Protein AF-A0A3P6CQ50-F1 (afdb_monomer_lite)

Foldseek 3Di:
DKAWAFEFQPPPPPVVVDLFDDTDGDPPIPTDIDDADLQHWPVVVVVRVCVVVVHDPPKDKWKWWDDQQVVVPPCRRNDQTQTDPTRVSVNVVSVVCVVPVHTHIYMQIGQLRVQVNCLSVQHWHDDDPDIDHNDPPDDVVVSVVVVCVRRPD

Organism: Brassica campestris (NCBI:txid3711)

Sequence (153 aa):
MTICVKFWRVSGKKKYEEEEWHFHPDENDVGKRVLIKADETYATLEAMVRREFSLRPSTPLVLTFRLPSWMLSPLGYKTPPTTITRTEDLCVLLNVQTSLSDLALIAIVGPRRVAEYEFLCRTRFSIGSTTYIVDGTQTEENRATSCKACFWG

Radius of gyration: 15.97 Å; chains: 1; bounding box: 40×37×37 Å

Structure (mmCIF, N/CA/C/O backbone):
data_AF-A0A3P6CQ50-F1
#
_entry.id   AF-A0A3P6CQ50-F1
#
loop_
_atom_site.group_PDB
_atom_site.id
_atom_site.type_symbol
_atom_site.label_atom_id
_atom_site.label_alt_id
_atom_site.label_comp_id
_atom_site.label_asym_id
_atom_site.label_entity_id
_atom_site.label_seq_id
_atom_site.pdbx_PDB_ins_code
_atom_site.Cartn_x
_atom_site.Cartn_y
_atom_site.Cartn_z
_atom_site.occupancy
_atom_site.B_iso_or_equiv
_atom_site.auth_seq_id
_atom_site.auth_comp_id
_atom_site.auth_asym_id
_atom_site.auth_atom_id
_atom_site.pdbx_PDB_model_num
ATOM 1 N N . MET A 1 1 ? -11.371 -15.323 -2.054 1.00 72.44 1 MET A N 1
ATOM 2 C CA . MET A 1 1 ? -9.968 -15.492 -2.496 1.00 72.44 1 MET A CA 1
ATOM 3 C C . MET A 1 1 ? -9.055 -15.295 -1.294 1.00 72.44 1 MET A C 1
ATOM 5 O O . MET A 1 1 ? -9.536 -14.835 -0.264 1.00 72.44 1 MET A O 1
ATOM 9 N N . THR A 1 2 ? -7.773 -15.641 -1.379 1.00 68.25 2 THR A N 1
ATOM 10 C CA . THR A 1 2 ? -6.840 -15.462 -0.253 1.00 68.25 2 THR A CA 1
ATOM 11 C C . THR A 1 2 ? -5.674 -14.608 -0.709 1.00 68.25 2 THR A C 1
ATOM 13 O O . THR A 1 2 ? -4.981 -15.018 -1.633 1.00 68.25 2 THR A O 1
ATOM 16 N N . ILE A 1 3 ? -5.430 -13.463 -0.067 1.00 72.06 3 ILE A N 1
ATOM 17 C CA . ILE A 1 3 ? -4.265 -12.608 -0.342 1.00 72.06 3 ILE A CA 1
ATOM 18 C C . ILE A 1 3 ? -3.204 -12.836 0.722 1.00 72.06 3 ILE A C 1
ATOM 20 O O . ILE A 1 3 ? -3.494 -12.901 1.918 1.00 72.06 3 ILE A O 1
ATOM 24 N N . CYS A 1 4 ? -1.955 -12.978 0.285 1.00 74.31 4 CYS A N 1
ATOM 25 C CA . CYS A 1 4 ? -0.823 -12.939 1.194 1.00 74.31 4 CYS A CA 1
ATOM 26 C C . CYS A 1 4 ? -0.513 -11.477 1.518 1.00 74.31 4 CYS A C 1
ATOM 28 O O . CYS A 1 4 ? -0.140 -10.705 0.637 1.00 74.31 4 CYS A O 1
ATOM 30 N N . VAL A 1 5 ? -0.685 -11.104 2.780 1.00 68.00 5 VAL A N 1
ATOM 31 C CA . VAL A 1 5 ? -0.293 -9.810 3.323 1.00 68.00 5 VAL A CA 1
ATOM 32 C C . VAL A 1 5 ? 1.061 -9.977 3.989 1.00 68.00 5 VAL A C 1
ATOM 34 O O . VAL A 1 5 ? 1.209 -10.747 4.935 1.00 68.00 5 VAL A O 1
ATOM 37 N N . LYS A 1 6 ? 2.060 -9.258 3.496 1.00 67.50 6 LYS A N 1
ATOM 38 C CA . LYS A 1 6 ? 3.400 -9.232 4.073 1.00 67.50 6 LYS A CA 1
ATOM 39 C C . LYS A 1 6 ? 3.661 -7.863 4.679 1.00 67.50 6 LYS A C 1
ATOM 41 O O . LYS A 1 6 ? 3.318 -6.831 4.096 1.00 67.50 6 LYS A O 1
ATOM 46 N N . PHE A 1 7 ? 4.284 -7.857 5.841 1.00 60.28 7 PHE A N 1
ATOM 47 C CA . PHE A 1 7 ? 4.906 -6.685 6.404 1.00 60.28 7 PHE A CA 1
ATOM 48 C C . PHE A 1 7 ? 6.277 -6.447 5.824 1.00 60.28 7 PHE A C 1
ATOM 50 O O . PHE A 1 7 ? 7.181 -7.279 5.855 1.00 60.28 7 PHE A O 1
ATOM 57 N N . TRP A 1 8 ? 6.456 -5.220 5.370 1.00 63.12 8 TRP A N 1
ATOM 58 C CA . TRP A 1 8 ? 7.750 -4.789 4.907 1.00 63.12 8 TRP A CA 1
ATOM 59 C C . TRP A 1 8 ? 8.224 -3.645 5.787 1.00 63.12 8 TRP A C 1
ATOM 61 O O . TRP A 1 8 ? 7.542 -2.637 6.003 1.00 63.12 8 TRP A O 1
ATOM 71 N N . ARG A 1 9 ? 9.448 -3.801 6.293 1.00 47.91 9 ARG A N 1
ATOM 72 C CA . ARG A 1 9 ? 10.278 -2.649 6.607 1.00 47.91 9 ARG A CA 1
ATOM 73 C C . ARG A 1 9 ? 10.645 -2.037 5.269 1.00 47.91 9 ARG A C 1
ATOM 75 O O . ARG A 1 9 ? 11.436 -2.603 4.524 1.00 47.91 9 ARG A O 1
ATOM 82 N N . VAL A 1 10 ? 10.087 -0.876 4.949 1.00 42.88 10 VAL A N 1
ATOM 83 C CA . VAL A 1 10 ? 10.687 -0.065 3.891 1.00 42.88 10 VAL A CA 1
ATOM 84 C C . VAL A 1 10 ? 12.062 0.335 4.413 1.00 42.88 10 VAL A C 1
ATOM 86 O O . VAL A 1 10 ? 12.180 1.217 5.248 1.00 42.88 10 VAL A O 1
ATOM 89 N N . SER A 1 11 ? 13.099 -0.385 3.995 1.00 41.12 11 SER A N 1
ATOM 90 C CA . SER A 1 11 ? 14.420 0.204 3.852 1.00 41.12 11 SER A CA 1
ATOM 91 C C . SER A 1 11 ? 14.578 0.419 2.360 1.00 41.12 11 SER A C 1
ATOM 93 O O . SER A 1 11 ? 14.922 -0.485 1.607 1.00 41.12 11 SER A O 1
ATOM 95 N N . GLY A 1 12 ? 14.191 1.601 1.893 1.00 43.62 12 GLY A N 1
ATOM 96 C CA . GLY A 1 12 ? 14.484 1.993 0.527 1.00 43.62 12 GLY A CA 1
ATOM 97 C C . GLY A 1 12 ? 15.978 2.250 0.428 1.00 43.62 12 GLY A C 1
ATOM 98 O O . GLY A 1 12 ? 16.410 3.395 0.506 1.00 43.62 12 GLY A O 1
ATOM 99 N N . LYS A 1 13 ? 16.796 1.206 0.281 1.00 41.31 13 LYS A N 1
ATOM 100 C CA . LYS A 1 13 ? 18.121 1.415 -0.288 1.00 41.31 13 LYS A CA 1
ATOM 101 C C . LYS A 1 13 ? 17.898 1.602 -1.779 1.00 41.31 13 LYS A C 1
ATOM 103 O O . LYS A 1 13 ? 17.858 0.630 -2.523 1.00 41.31 13 LYS A O 1
ATOM 108 N N . LYS A 1 14 ? 17.786 2.861 -2.216 1.00 44.88 14 LYS A N 1
ATOM 109 C CA . LYS A 1 14 ? 18.284 3.195 -3.550 1.00 44.88 14 LYS A CA 1
ATOM 110 C C . LYS A 1 14 ? 19.744 2.738 -3.548 1.00 44.88 14 LYS A C 1
ATOM 112 O O . LYS A 1 14 ? 20.577 3.368 -2.895 1.00 44.88 14 LYS A O 1
ATOM 117 N N . LYS A 1 15 ? 20.058 1.605 -4.180 1.00 39.25 15 LYS A N 1
ATOM 118 C CA . LYS A 1 15 ? 21.444 1.366 -4.575 1.00 39.25 15 LYS A CA 1
ATOM 119 C C . LYS A 1 15 ? 21.731 2.473 -5.576 1.00 39.25 15 LYS A C 1
ATOM 121 O O . LYS A 1 15 ? 21.040 2.576 -6.579 1.00 39.25 15 LYS A O 1
ATOM 126 N N . TYR A 1 16 ? 22.686 3.335 -5.252 1.00 42.41 16 TYR A N 1
ATOM 127 C CA . TYR A 1 16 ? 23.001 4.552 -6.006 1.00 42.41 16 TYR A CA 1
ATOM 128 C C . TYR A 1 16 ? 23.369 4.306 -7.486 1.00 42.41 16 TYR A C 1
ATOM 130 O O . TYR A 1 16 ? 23.523 5.264 -8.230 1.00 42.41 16 TYR A O 1
ATOM 138 N N . GLU A 1 17 ? 23.457 3.047 -7.925 1.00 40.28 17 GLU A N 1
ATOM 139 C CA . GLU A 1 17 ? 23.807 2.656 -9.293 1.00 40.28 17 GLU A CA 1
ATOM 140 C C . GLU A 1 17 ? 22.660 1.956 -10.058 1.00 40.28 17 GLU A C 1
ATOM 142 O O . GLU A 1 17 ? 22.720 1.864 -11.280 1.00 40.28 17 GLU A O 1
ATOM 147 N N . GLU A 1 18 ? 21.566 1.554 -9.393 1.00 53.44 18 GLU A N 1
ATOM 148 C CA . GLU A 1 18 ? 20.365 0.985 -10.031 1.00 53.44 18 GLU A CA 1
ATOM 149 C C . GLU A 1 18 ? 19.104 1.530 -9.336 1.00 53.44 18 GLU A C 1
ATOM 151 O O . GLU A 1 18 ? 18.792 1.168 -8.200 1.00 53.44 18 GLU A O 1
ATOM 156 N N . GLU A 1 19 ? 18.376 2.437 -10.001 1.00 67.19 19 GLU A N 1
ATOM 157 C CA . GLU A 1 19 ? 17.156 3.085 -9.485 1.00 67.19 19 GLU A CA 1
ATOM 158 C C . GLU A 1 19 ? 15.935 2.149 -9.428 1.00 67.19 19 GLU A C 1
ATOM 160 O O . GLU A 1 19 ? 14.870 2.448 -9.966 1.00 67.19 19 GLU A O 1
ATOM 165 N N . GLU A 1 20 ? 16.075 0.995 -8.793 1.00 74.81 20 GLU A N 1
ATOM 166 C CA . GLU A 1 20 ? 14.997 0.027 -8.674 1.00 74.81 20 GLU A CA 1
ATOM 167 C C . GLU A 1 20 ? 14.340 0.049 -7.300 1.00 74.81 20 GLU A C 1
ATOM 169 O O . GLU A 1 20 ? 14.965 0.208 -6.248 1.00 74.81 20 GLU A O 1
ATOM 174 N N . TRP A 1 21 ? 13.034 -0.166 -7.319 1.00 75.44 21 TRP A N 1
ATOM 175 C CA . TRP A 1 21 ? 12.229 -0.365 -6.143 1.00 75.44 21 TRP A CA 1
ATOM 176 C C . TRP A 1 21 ? 12.404 -1.791 -5.645 1.00 75.44 21 TRP A C 1
ATOM 178 O O . TRP A 1 21 ? 11.915 -2.747 -6.242 1.00 75.44 21 TRP A O 1
ATOM 188 N N . HIS A 1 22 ? 13.012 -1.929 -4.475 1.00 73.94 22 HIS A N 1
ATOM 189 C CA . HIS A 1 22 ? 13.092 -3.182 -3.734 1.00 73.94 22 HIS A CA 1
ATOM 190 C C . HIS A 1 22 ? 12.438 -2.971 -2.381 1.00 73.94 22 HIS A C 1
ATOM 192 O O . HIS A 1 22 ? 12.743 -2.020 -1.666 1.00 73.94 22 HIS A O 1
ATOM 198 N N . PHE A 1 23 ? 11.470 -3.818 -2.056 1.00 70.69 23 PHE A N 1
ATOM 199 C CA . PHE A 1 23 ? 11.067 -3.934 -0.666 1.00 70.69 23 PHE A CA 1
ATOM 200 C C . PHE A 1 23 ? 12.053 -4.922 -0.004 1.00 70.69 23 PHE A C 1
ATOM 202 O O . PHE A 1 23 ? 12.570 -5.805 -0.691 1.00 70.69 23 PHE A O 1
ATOM 209 N N . HIS A 1 24 ? 12.322 -4.796 1.301 1.00 69.19 24 HIS A N 1
ATOM 210 C CA . HIS A 1 24 ? 13.021 -5.823 2.095 1.00 69.19 24 HIS A CA 1
ATOM 211 C C . HIS A 1 24 ? 12.121 -6.328 3.237 1.00 69.19 24 HIS A C 1
ATOM 213 O O . HIS A 1 24 ? 11.602 -5.490 3.985 1.00 69.19 24 HIS A O 1
ATOM 219 N N . PRO A 1 25 ? 11.818 -7.641 3.329 1.00 64.06 25 PRO A N 1
ATOM 220 C CA . PRO A 1 25 ? 10.886 -8.127 4.341 1.00 64.06 25 PRO A CA 1
ATOM 221 C C . PRO A 1 25 ? 11.466 -7.828 5.721 1.00 64.06 25 PRO A C 1
ATOM 223 O O . PRO A 1 25 ? 12.688 -7.764 5.878 1.00 64.06 25 PRO A O 1
ATOM 226 N N . ASP A 1 26 ? 10.616 -7.637 6.729 1.00 67.81 26 ASP A N 1
ATOM 227 C CA . ASP A 1 26 ? 11.126 -7.746 8.098 1.00 67.81 26 ASP A CA 1
ATOM 228 C C . ASP A 1 26 ? 11.636 -9.186 8.282 1.00 67.81 26 ASP A C 1
ATOM 230 O O . ASP A 1 26 ? 10.941 -10.123 7.899 1.00 67.81 26 ASP A O 1
ATOM 234 N N . GLU A 1 27 ? 12.839 -9.383 8.826 1.00 66.50 27 GLU A N 1
ATOM 235 C CA . GLU A 1 27 ? 13.431 -10.725 8.992 1.00 66.50 27 GLU A CA 1
ATOM 236 C C . GLU A 1 27 ? 12.545 -11.654 9.835 1.00 66.50 27 GLU A C 1
ATOM 238 O O . GLU A 1 27 ? 12.600 -12.872 9.691 1.00 66.50 27 GLU A O 1
ATOM 243 N N . ASN A 1 28 ? 11.693 -11.074 10.684 1.00 66.38 28 ASN A N 1
ATOM 244 C CA . ASN A 1 28 ? 10.743 -11.807 11.515 1.00 66.38 28 ASN A CA 1
ATOM 245 C C . ASN A 1 28 ? 9.346 -11.928 10.882 1.00 66.38 28 ASN A C 1
ATOM 247 O O . ASN A 1 28 ? 8.458 -12.533 11.484 1.00 66.38 28 ASN A O 1
ATOM 251 N N . ASP A 1 29 ? 9.115 -11.338 9.706 1.00 69.50 29 ASP A N 1
ATOM 252 C CA . ASP A 1 29 ? 7.829 -11.422 9.027 1.00 69.50 29 ASP A CA 1
ATOM 253 C C . ASP A 1 29 ? 7.774 -12.607 8.061 1.00 69.50 29 ASP A C 1
ATOM 255 O O . ASP A 1 29 ? 8.308 -12.592 6.952 1.00 69.50 29 ASP A O 1
ATOM 259 N N . VAL A 1 30 ? 7.040 -13.633 8.478 1.00 65.81 30 VAL A N 1
ATOM 260 C CA . VAL A 1 30 ? 6.726 -14.805 7.651 1.00 65.81 30 VAL A CA 1
ATOM 261 C C . VAL A 1 30 ? 5.610 -14.534 6.632 1.00 65.81 30 VAL A C 1
ATOM 263 O O . VAL A 1 30 ? 5.347 -15.371 5.766 1.00 65.81 30 VAL A O 1
ATOM 266 N N . GLY A 1 31 ? 4.962 -13.366 6.697 1.00 72.62 31 GLY A N 1
ATOM 267 C CA . GLY A 1 31 ? 3.767 -13.050 5.932 1.00 72.62 31 GLY A CA 1
ATOM 268 C C . GLY A 1 31 ? 2.530 -13.763 6.476 1.00 72.62 31 GLY A C 1
ATOM 269 O O . GLY A 1 31 ? 2.573 -14.911 6.920 1.00 72.62 31 GLY A O 1
ATOM 270 N N . LYS A 1 32 ? 1.383 -13.092 6.418 1.00 78.69 32 LYS A N 1
ATOM 271 C CA . LYS A 1 32 ? 0.097 -13.630 6.866 1.00 78.69 32 LYS A CA 1
ATOM 272 C C . LYS A 1 32 ? -0.872 -13.764 5.704 1.00 78.69 32 LYS A C 1
ATOM 274 O O . LYS A 1 32 ? -0.958 -12.903 4.837 1.00 78.69 32 LYS A O 1
ATOM 279 N N . ARG A 1 33 ? -1.621 -14.864 5.661 1.00 80.38 33 ARG A N 1
ATOM 280 C CA . ARG A 1 33 ? -2.658 -15.073 4.643 1.00 80.38 33 ARG A CA 1
ATOM 281 C C . ARG A 1 33 ? -3.989 -14.572 5.179 1.00 80.38 33 ARG A C 1
ATOM 283 O O . ARG A 1 33 ? -4.436 -15.031 6.224 1.00 80.38 33 ARG A O 1
ATOM 290 N N . VAL A 1 34 ? -4.617 -13.659 4.449 1.00 80.88 34 VAL A N 1
ATOM 291 C CA . VAL A 1 34 ? -5.912 -13.078 4.802 1.00 80.88 34 VAL A CA 1
ATOM 292 C C . VAL A 1 34 ? -6.924 -13.447 3.724 1.00 80.88 34 VAL A C 1
ATOM 294 O O . VAL A 1 34 ? -6.670 -13.291 2.528 1.00 80.88 34 VAL A O 1
ATOM 297 N N . LEU A 1 35 ? -8.073 -13.976 4.144 1.00 84.06 35 LEU A N 1
ATOM 298 C CA . LEU A 1 35 ? -9.171 -14.284 3.235 1.00 84.06 35 LEU A CA 1
ATOM 299 C C . LEU A 1 35 ? -9.937 -13.004 2.919 1.00 84.06 35 LEU A C 1
ATOM 301 O O . LEU A 1 35 ? -10.468 -12.372 3.824 1.00 84.06 35 LEU A O 1
ATOM 305 N N . ILE A 1 36 ? -9.995 -12.646 1.642 1.00 85.38 36 ILE A N 1
ATOM 306 C CA . ILE A 1 36 ? -10.610 -11.411 1.157 1.00 85.38 36 ILE A CA 1
ATOM 307 C C . ILE A 1 36 ? -11.699 -11.771 0.143 1.00 85.38 36 ILE A C 1
ATOM 309 O O . ILE A 1 36 ? -11.593 -12.763 -0.596 1.00 85.38 36 ILE A O 1
ATOM 313 N N . LYS A 1 37 ? -12.793 -11.009 0.149 1.00 86.25 37 LYS A N 1
ATOM 314 C CA . LYS A 1 37 ? -13.870 -11.165 -0.832 1.00 86.25 37 LYS A CA 1
ATOM 315 C C . LYS A 1 37 ? -13.486 -10.530 -2.171 1.00 86.25 37 LYS A C 1
ATOM 317 O O . LYS A 1 37 ? -12.607 -9.682 -2.236 1.00 86.25 37 LYS A O 1
ATOM 322 N N . ALA A 1 38 ? -14.127 -10.961 -3.255 1.00 82.88 38 ALA A N 1
ATOM 323 C CA . ALA A 1 38 ? -13.841 -10.416 -4.588 1.00 82.88 38 ALA A CA 1
ATOM 324 C C . ALA A 1 38 ? -14.348 -8.986 -4.790 1.00 82.88 38 ALA A C 1
ATOM 326 O O . ALA A 1 38 ? -13.814 -8.255 -5.612 1.00 82.88 38 ALA A O 1
ATOM 327 N N . ASP A 1 39 ? -15.350 -8.602 -4.015 1.00 85.50 39 ASP A N 1
ATOM 328 C CA . ASP A 1 39 ? -15.981 -7.291 -3.969 1.00 85.50 39 ASP A CA 1
ATOM 329 C C . ASP A 1 39 ? -15.559 -6.498 -2.719 1.00 85.50 39 ASP A C 1
ATOM 331 O O . ASP A 1 39 ? -16.273 -5.600 -2.274 1.00 85.50 39 ASP A O 1
ATOM 335 N N . GLU A 1 40 ? -14.417 -6.847 -2.115 1.00 90.44 40 GLU A N 1
ATOM 336 C CA . GLU A 1 40 ? -13.970 -6.215 -0.876 1.00 90.44 40 GLU A CA 1
ATOM 337 C C . GLU A 1 40 ? -13.676 -4.724 -1.065 1.00 90.44 40 GLU A C 1
ATOM 339 O O . GLU A 1 40 ? -13.162 -4.289 -2.097 1.00 90.44 40 GLU A O 1
ATOM 344 N N . THR A 1 41 ? -13.966 -3.935 -0.031 1.00 93.25 41 THR A N 1
ATOM 345 C CA . THR A 1 41 ? -13.666 -2.499 -0.036 1.00 93.25 41 THR A CA 1
ATOM 346 C C . THR A 1 41 ? -12.304 -2.207 0.577 1.00 93.25 41 THR A C 1
ATOM 348 O O . THR A 1 41 ? -11.823 -2.939 1.448 1.00 93.25 41 THR A O 1
ATOM 351 N N . TYR A 1 42 ? -11.703 -1.078 0.191 1.00 93.31 42 TYR A N 1
ATOM 352 C CA . TYR A 1 42 ? -10.463 -0.620 0.819 1.00 93.31 42 TYR A CA 1
ATOM 353 C C . TYR A 1 42 ? -10.608 -0.469 2.343 1.00 93.31 42 TYR A C 1
ATOM 355 O O . TYR A 1 42 ? -9.740 -0.919 3.085 1.00 93.31 42 TYR A O 1
ATOM 363 N N . ALA A 1 43 ? -11.728 0.085 2.821 1.00 94.00 43 ALA A N 1
ATOM 364 C CA . ALA A 1 43 ? -11.963 0.291 4.251 1.00 94.00 43 ALA A CA 1
ATOM 365 C C . ALA A 1 43 ? -12.003 -1.032 5.035 1.00 94.00 43 ALA A C 1
ATOM 367 O O . ALA A 1 43 ? -11.408 -1.135 6.111 1.00 94.00 43 ALA A O 1
ATOM 368 N N . THR A 1 44 ? -12.662 -2.064 4.495 1.00 93.12 44 THR A N 1
ATOM 369 C CA . THR A 1 44 ? -12.669 -3.387 5.131 1.00 93.12 44 THR A CA 1
ATOM 370 C C . THR A 1 44 ? -11.275 -4.003 5.120 1.00 93.12 44 THR A C 1
ATOM 372 O O . THR A 1 44 ? -10.834 -4.518 6.146 1.00 93.12 44 THR A O 1
ATOM 375 N N . LEU A 1 45 ? -10.564 -3.933 3.988 1.00 92.19 45 LEU A N 1
ATOM 376 C CA . LEU A 1 45 ? -9.202 -4.449 3.871 1.00 92.19 45 LEU A CA 1
ATOM 377 C C . LEU A 1 45 ? -8.273 -3.787 4.893 1.00 92.19 45 LEU A C 1
ATOM 379 O O . LEU A 1 45 ? -7.552 -4.476 5.614 1.00 92.19 45 LEU A O 1
ATOM 383 N N . GLU A 1 46 ? -8.317 -2.460 4.989 1.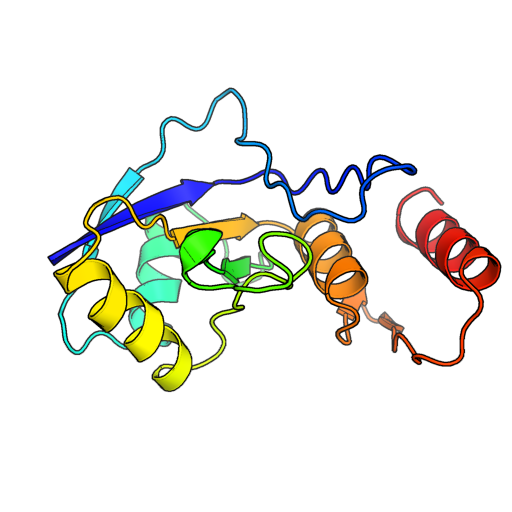00 92.94 46 GLU A N 1
ATOM 384 C CA . GLU A 1 46 ? -7.535 -1.699 5.954 1.00 92.94 46 GLU A CA 1
ATOM 385 C C . GLU A 1 46 ? -7.858 -2.136 7.390 1.00 92.94 46 GLU A C 1
ATOM 387 O O . GLU A 1 46 ? -6.948 -2.421 8.170 1.00 92.94 46 GLU A O 1
ATOM 392 N N . ALA A 1 47 ? -9.143 -2.272 7.736 1.00 92.56 47 ALA A N 1
ATOM 393 C CA . ALA A 1 47 ? -9.568 -2.742 9.053 1.00 92.56 47 ALA A CA 1
ATOM 394 C C . ALA A 1 47 ? -9.084 -4.172 9.352 1.00 92.56 47 ALA A C 1
ATOM 396 O O . ALA A 1 47 ? -8.650 -4.460 10.471 1.00 92.56 47 ALA A O 1
ATOM 397 N N . MET A 1 48 ? -9.111 -5.065 8.358 1.00 90.94 48 MET A N 1
ATOM 398 C CA . MET A 1 48 ? -8.604 -6.432 8.485 1.00 90.94 48 MET A CA 1
ATOM 399 C C . MET A 1 48 ? -7.100 -6.446 8.739 1.00 90.94 48 MET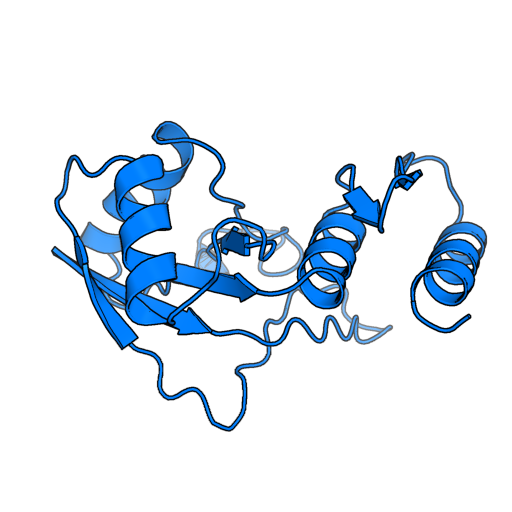 A C 1
ATOM 401 O O . MET A 1 48 ? -6.667 -7.109 9.677 1.00 90.94 48 MET A O 1
ATOM 405 N N . VAL A 1 49 ? -6.321 -5.683 7.966 1.00 89.44 49 VAL A N 1
ATOM 406 C CA . VAL A 1 49 ? -4.869 -5.550 8.157 1.00 89.44 49 VAL A CA 1
ATOM 407 C C . VAL A 1 49 ? -4.563 -4.969 9.538 1.00 89.44 49 VAL A C 1
ATOM 409 O O . VAL A 1 49 ? -3.751 -5.520 10.278 1.00 89.44 49 VAL A O 1
ATOM 412 N N . ARG A 1 50 ? -5.251 -3.894 9.941 1.00 90.94 50 ARG A N 1
ATOM 413 C CA . ARG A 1 50 ? -5.068 -3.288 11.268 1.00 90.94 50 ARG A CA 1
ATOM 414 C C . ARG A 1 50 ? -5.361 -4.271 12.395 1.00 90.94 50 ARG A C 1
ATOM 416 O O . ARG A 1 50 ? -4.577 -4.342 13.336 1.00 90.94 50 ARG A O 1
ATOM 423 N N . ARG A 1 51 ? -6.448 -5.042 12.297 1.00 89.69 51 ARG A N 1
ATOM 424 C CA . ARG A 1 51 ? -6.808 -6.066 13.288 1.00 89.69 51 ARG A CA 1
ATOM 425 C C . ARG A 1 51 ? -5.779 -7.188 13.336 1.00 89.69 51 ARG A C 1
ATOM 427 O O . ARG A 1 51 ? -5.346 -7.568 14.416 1.00 89.69 51 ARG A O 1
ATOM 434 N N . GLU A 1 52 ? -5.388 -7.695 12.173 1.00 84.75 52 GLU A N 1
ATOM 435 C CA . GLU A 1 52 ? -4.465 -8.823 12.035 1.00 84.75 52 GLU A CA 1
ATOM 436 C C . GLU A 1 52 ? -3.088 -8.539 12.648 1.00 84.75 52 GLU A C 1
ATOM 438 O O . GLU A 1 52 ? -2.375 -9.446 13.093 1.00 84.75 52 GLU A O 1
ATOM 443 N N . PHE A 1 53 ? -2.730 -7.260 12.696 1.00 79.62 53 PHE A N 1
ATOM 444 C CA . PHE A 1 53 ? -1.465 -6.795 13.225 1.00 79.62 53 PHE A CA 1
ATOM 445 C C . PHE A 1 53 ? -1.582 -5.910 14.468 1.00 79.62 53 PHE A C 1
ATOM 447 O O . PHE A 1 53 ? -0.611 -5.259 14.850 1.00 79.62 53 PHE A O 1
ATOM 454 N N . SER A 1 54 ? -2.751 -5.891 15.111 1.00 87.44 54 SER A N 1
ATOM 455 C CA . SER A 1 54 ? -2.993 -5.157 16.360 1.00 87.44 54 SER A CA 1
ATOM 456 C C . SER A 1 54 ? -2.585 -3.674 16.297 1.00 87.44 54 SER A C 1
ATOM 458 O O . SER A 1 54 ? -2.049 -3.115 17.257 1.00 87.44 54 SER A O 1
ATOM 460 N N . LEU A 1 55 ? -2.818 -3.024 15.154 1.00 88.69 55 LEU A N 1
ATOM 461 C CA . LEU A 1 55 ? -2.477 -1.619 14.936 1.00 88.69 55 LEU A CA 1
ATOM 462 C C . LEU A 1 55 ? -3.513 -0.705 15.589 1.00 88.69 55 LEU A C 1
ATOM 464 O O . LEU A 1 55 ? -4.721 -0.921 15.472 1.00 88.69 55 LEU A O 1
ATOM 468 N N . ARG A 1 56 ? -3.048 0.375 16.225 1.00 91.25 56 ARG A N 1
ATOM 469 C CA . ARG A 1 56 ? -3.951 1.415 16.733 1.00 91.25 56 ARG A CA 1
ATOM 470 C C . ARG A 1 56 ? -4.544 2.206 15.560 1.00 91.25 56 ARG A C 1
ATOM 472 O O . ARG A 1 56 ? -3.874 2.345 14.533 1.00 91.25 56 ARG A O 1
ATOM 479 N N . PRO A 1 57 ? -5.738 2.807 15.713 1.00 90.00 57 PRO A N 1
ATOM 480 C CA . PRO A 1 57 ? -6.307 3.684 14.687 1.00 90.00 57 PRO A CA 1
ATOM 481 C C . PRO A 1 57 ? -5.378 4.844 14.303 1.00 90.00 57 PRO A C 1
ATOM 483 O O . PRO A 1 57 ? -5.299 5.216 13.140 1.00 90.00 57 PRO A O 1
ATOM 486 N N . SER A 1 58 ? -4.622 5.371 15.271 1.00 89.56 58 SER A N 1
ATOM 487 C CA . SER A 1 58 ? -3.664 6.461 15.060 1.00 89.56 58 SER A CA 1
ATOM 488 C C . SER A 1 58 ? -2.324 6.021 14.471 1.00 89.56 58 SER A C 1
ATOM 490 O O . SER A 1 58 ? -1.507 6.875 14.138 1.00 89.56 58 SER A O 1
ATOM 492 N N . THR A 1 59 ? -2.052 4.716 14.360 1.00 89.88 59 THR A N 1
ATOM 493 C CA . THR A 1 59 ? -0.812 4.231 13.750 1.00 89.88 59 THR A CA 1
ATOM 494 C C . THR A 1 59 ? -0.892 4.432 12.234 1.00 89.88 59 THR A C 1
ATOM 496 O O . THR A 1 59 ? -1.789 3.852 11.611 1.00 89.88 59 THR A O 1
ATOM 499 N N . PRO A 1 60 ? 0.031 5.202 11.621 1.00 91.25 60 PRO A N 1
ATOM 500 C CA . PRO A 1 60 ? 0.082 5.354 10.171 1.00 91.25 60 PRO A CA 1
ATOM 501 C C . PRO A 1 60 ? 0.268 4.002 9.482 1.00 91.25 60 PRO A C 1
ATOM 503 O O . PRO A 1 60 ? 1.069 3.175 9.932 1.00 91.25 60 PRO A O 1
ATOM 506 N N . LEU A 1 61 ? -0.480 3.789 8.404 1.00 91.25 61 LEU A N 1
ATOM 507 C CA . LEU A 1 61 ? -0.486 2.565 7.612 1.00 91.25 61 LEU A CA 1
ATOM 508 C C . LEU A 1 61 ? -0.626 2.945 6.141 1.00 91.25 61 LEU A C 1
ATOM 510 O O . LEU A 1 61 ? -1.529 3.697 5.788 1.00 91.25 61 LEU A O 1
ATOM 514 N N . VAL A 1 62 ? 0.233 2.379 5.301 1.00 91.81 62 VAL A N 1
ATOM 515 C CA . VAL A 1 62 ? 0.092 2.412 3.846 1.00 91.81 62 VAL A CA 1
ATOM 516 C C . VAL A 1 62 ? -0.004 0.985 3.335 1.00 91.81 62 VAL A C 1
ATOM 518 O O . VAL A 1 62 ? 0.788 0.121 3.721 1.00 91.81 62 VAL A O 1
ATOM 521 N N . LEU A 1 63 ? -0.978 0.748 2.460 1.00 92.81 63 LEU A N 1
ATOM 522 C CA . LEU A 1 63 ? -1.129 -0.494 1.719 1.00 92.81 63 LEU A CA 1
ATOM 523 C C . LEU A 1 63 ? -0.648 -0.276 0.289 1.00 92.81 63 LEU A C 1
ATOM 525 O O . LEU A 1 63 ? -1.015 0.696 -0.364 1.00 92.81 63 LEU A O 1
ATOM 529 N N . THR A 1 64 ? 0.194 -1.172 -0.197 1.00 92.12 64 THR A N 1
ATOM 530 C CA . THR A 1 64 ? 0.747 -1.101 -1.548 1.00 92.12 64 THR A CA 1
ATOM 531 C C . THR A 1 64 ? 0.936 -2.501 -2.104 1.00 92.12 64 THR A C 1
ATOM 533 O O . THR A 1 64 ? 0.906 -3.488 -1.369 1.00 92.12 64 THR A O 1
ATOM 536 N N . PHE A 1 65 ? 1.116 -2.617 -3.407 1.00 89.62 65 PHE A N 1
ATOM 537 C CA . PHE A 1 65 ? 1.502 -3.866 -4.043 1.00 89.62 65 PHE A CA 1
ATOM 538 C C . PHE A 1 65 ? 2.423 -3.581 -5.219 1.00 89.62 65 PHE A C 1
ATOM 540 O O . PHE A 1 65 ? 2.558 -2.448 -5.688 1.00 89.62 65 PHE A O 1
ATOM 547 N N . ARG A 1 66 ? 3.090 -4.630 -5.696 1.00 86.06 66 ARG A N 1
ATOM 548 C CA . ARG A 1 66 ? 3.968 -4.526 -6.854 1.00 86.06 66 ARG A CA 1
ATOM 549 C C . ARG A 1 66 ? 3.617 -5.581 -7.875 1.00 86.06 66 ARG A C 1
ATOM 551 O O . ARG A 1 66 ? 3.632 -6.769 -7.569 1.00 86.06 66 ARG A O 1
ATOM 558 N N . LEU A 1 67 ? 3.350 -5.125 -9.090 1.00 86.69 67 LEU A N 1
ATOM 559 C CA . LEU A 1 67 ? 3.204 -6.005 -10.235 1.00 86.69 67 LEU A CA 1
ATOM 560 C C . LEU A 1 67 ? 4.559 -6.638 -10.593 1.00 86.69 67 LEU A C 1
ATOM 562 O O . LEU A 1 67 ? 5.603 -6.006 -10.406 1.00 86.69 67 LEU A O 1
ATOM 566 N N . PRO A 1 68 ? 4.574 -7.866 -11.127 1.00 84.56 68 PRO A N 1
ATOM 567 C CA . PRO A 1 68 ? 5.793 -8.463 -11.653 1.00 84.56 68 PRO A CA 1
ATOM 568 C C . PRO A 1 68 ? 6.485 -7.563 -12.684 1.00 84.56 68 PRO A C 1
ATOM 570 O O . PRO A 1 68 ? 5.819 -6.886 -13.467 1.00 84.56 68 PRO A O 1
ATOM 573 N N . SER A 1 69 ? 7.819 -7.600 -12.737 1.00 85.00 69 SER A N 1
ATOM 574 C CA . SER A 1 69 ? 8.614 -6.744 -13.635 1.00 85.00 69 SER A CA 1
ATOM 575 C C . SER A 1 69 ? 8.203 -6.845 -15.108 1.00 85.00 69 SER A C 1
ATOM 577 O O . SER A 1 69 ? 8.217 -5.837 -15.811 1.00 85.00 69 SER A O 1
ATOM 579 N N . TRP A 1 70 ? 7.774 -8.024 -15.568 1.00 85.19 70 TRP A N 1
ATOM 580 C CA . TRP A 1 70 ? 7.307 -8.242 -16.940 1.00 85.19 70 TRP A CA 1
ATOM 581 C C . TRP A 1 70 ? 6.004 -7.495 -17.274 1.00 85.19 70 TRP A C 1
ATOM 583 O O . TRP A 1 70 ? 5.796 -7.144 -18.431 1.00 85.19 70 TRP A O 1
ATOM 593 N N . MET A 1 71 ? 5.157 -7.186 -16.282 1.00 87.38 71 MET A N 1
ATOM 594 C CA . MET A 1 71 ? 3.973 -6.327 -16.458 1.00 87.38 71 MET A CA 1
ATOM 595 C C . MET A 1 71 ? 4.324 -4.836 -16.488 1.00 87.38 71 MET A C 1
ATOM 597 O O . MET A 1 71 ? 3.503 -4.021 -16.893 1.00 87.38 71 MET A O 1
ATOM 601 N N . LEU A 1 72 ? 5.527 -4.475 -16.040 1.00 84.94 72 LEU A N 1
ATOM 602 C CA . LEU A 1 72 ? 5.996 -3.096 -15.892 1.00 84.94 72 LEU A CA 1
ATOM 603 C C . LEU A 1 72 ? 6.964 -2.688 -17.016 1.00 84.94 72 LEU A C 1
ATOM 605 O O . LEU A 1 72 ? 7.750 -1.753 -16.861 1.00 84.94 72 LEU A O 1
ATOM 609 N N . SER A 1 73 ? 6.941 -3.402 -18.142 1.00 83.44 73 SER A N 1
ATOM 610 C CA . SER A 1 73 ? 7.787 -3.114 -19.302 1.00 83.44 73 SER A CA 1
ATOM 611 C C . SER A 1 73 ? 7.566 -1.684 -19.827 1.00 83.44 73 SER A C 1
ATOM 613 O O . SER A 1 73 ? 6.419 -1.237 -19.888 1.00 83.44 73 SER A O 1
ATOM 615 N N . PRO A 1 74 ? 8.626 -0.949 -20.222 1.00 85.44 74 PRO A N 1
ATOM 616 C CA . PRO A 1 74 ? 10.040 -1.355 -20.281 1.00 85.44 74 PRO A CA 1
ATOM 617 C C . PRO A 1 74 ? 10.828 -1.073 -18.992 1.00 85.44 74 PRO A C 1
ATOM 619 O O . PRO A 1 74 ? 11.989 -1.454 -18.876 1.00 85.44 74 PRO A O 1
ATOM 622 N N . LEU A 1 75 ? 10.226 -0.365 -18.037 1.00 83.44 75 LEU A N 1
ATOM 623 C CA . LEU A 1 75 ? 10.922 0.198 -16.879 1.00 83.44 75 LEU A CA 1
ATOM 624 C C . LEU A 1 75 ? 11.081 -0.798 -15.725 1.00 83.44 75 LEU A C 1
ATOM 626 O O . LEU A 1 75 ? 11.914 -0.585 -14.844 1.00 83.44 75 LEU A O 1
ATOM 630 N N . GLY A 1 76 ? 10.310 -1.887 -15.722 1.00 85.75 76 GLY A N 1
ATOM 631 C CA . GLY A 1 76 ? 10.391 -2.933 -14.712 1.00 85.75 76 GLY A CA 1
ATOM 632 C C . GLY A 1 76 ? 10.229 -2.357 -13.308 1.00 85.75 76 GLY A C 1
ATOM 633 O O . GLY A 1 76 ? 9.305 -1.591 -13.030 1.00 85.75 76 GLY A O 1
ATOM 634 N N . TYR A 1 77 ? 11.169 -2.685 -12.423 1.00 82.50 77 TYR A N 1
ATOM 635 C CA . TYR A 1 77 ? 11.162 -2.207 -11.041 1.00 82.50 77 TYR A CA 1
ATOM 636 C C . TYR A 1 77 ? 11.636 -0.768 -10.860 1.00 82.50 77 TYR A C 1
ATOM 638 O O . TYR A 1 77 ? 11.651 -0.293 -9.731 1.00 82.50 77 TYR A O 1
ATOM 646 N N . LYS A 1 78 ? 11.940 -0.025 -11.928 1.00 81.12 78 LYS A N 1
ATOM 647 C CA . LYS A 1 78 ? 12.071 1.439 -11.838 1.00 81.12 78 LYS A CA 1
ATOM 648 C C . LYS A 1 78 ? 10.710 2.122 -11.661 1.00 81.12 78 LYS A C 1
ATOM 650 O O . LYS A 1 78 ? 10.638 3.241 -11.155 1.00 81.12 78 LYS A O 1
ATOM 655 N N . THR A 1 79 ? 9.622 1.441 -12.027 1.00 82.12 79 THR A N 1
ATOM 656 C CA . THR A 1 79 ? 8.254 1.916 -11.799 1.00 82.12 79 THR A CA 1
ATOM 657 C C . THR A 1 79 ? 7.908 1.840 -10.307 1.00 82.12 79 THR A C 1
ATOM 659 O O . THR A 1 79 ? 8.130 0.792 -9.689 1.00 82.12 79 THR A O 1
ATOM 662 N N . PRO A 1 80 ? 7.367 2.916 -9.703 1.00 83.00 80 PRO A N 1
ATOM 663 C CA . PRO A 1 80 ? 6.973 2.902 -8.303 1.00 83.00 80 PRO A CA 1
ATOM 664 C C . PRO A 1 80 ? 5.867 1.871 -8.028 1.00 83.00 80 PRO A C 1
ATOM 666 O O . PRO A 1 80 ? 5.063 1.571 -8.913 1.00 83.00 80 PRO A O 1
ATOM 669 N N . PRO A 1 81 ? 5.807 1.326 -6.801 1.00 88.50 81 PRO A N 1
ATOM 670 C CA . PRO A 1 81 ? 4.720 0.456 -6.370 1.00 88.50 81 PRO A CA 1
ATOM 671 C C . PRO A 1 81 ? 3.353 1.141 -6.468 1.00 88.50 81 PRO A C 1
ATOM 673 O O . PRO A 1 81 ? 3.245 2.364 -6.367 1.00 88.50 81 PRO A O 1
ATOM 676 N N . THR A 1 82 ? 2.296 0.344 -6.603 1.00 90.06 82 THR A N 1
ATOM 677 C CA . THR A 1 82 ? 0.925 0.856 -6.645 1.00 90.06 82 THR A CA 1
ATOM 678 C C . THR A 1 82 ? 0.383 0.979 -5.226 1.00 90.06 82 THR A C 1
ATOM 680 O O . THR A 1 82 ? 0.024 -0.017 -4.595 1.00 90.06 82 THR A O 1
ATOM 683 N N . THR A 1 83 ? 0.327 2.212 -4.721 1.00 92.25 83 THR A N 1
ATOM 684 C CA . THR A 1 83 ? -0.336 2.527 -3.450 1.00 92.25 83 THR A CA 1
ATOM 685 C C . THR A 1 83 ? -1.842 2.323 -3.585 1.00 92.25 83 THR A C 1
ATOM 687 O O . THR A 1 83 ? -2.455 2.848 -4.509 1.00 92.25 83 THR A O 1
ATOM 690 N N . ILE A 1 84 ? -2.438 1.593 -2.646 1.00 93.19 84 ILE A N 1
ATOM 691 C CA . ILE A 1 84 ? -3.883 1.397 -2.563 1.00 93.19 84 ILE A CA 1
ATOM 692 C C . ILE A 1 84 ? -4.433 2.459 -1.618 1.00 93.19 84 ILE A C 1
ATOM 694 O O . ILE A 1 84 ? -4.168 2.416 -0.419 1.00 93.19 84 ILE A O 1
ATOM 698 N N . THR A 1 85 ? -5.180 3.417 -2.156 1.00 91.62 85 THR A N 1
ATOM 699 C CA . THR A 1 85 ? -5.810 4.498 -1.377 1.00 91.62 85 THR A CA 1
ATOM 700 C C . THR A 1 85 ? -7.330 4.418 -1.391 1.00 91.62 85 THR A C 1
ATOM 702 O O . THR A 1 85 ? -8.001 4.969 -0.518 1.00 91.62 85 THR A O 1
ATOM 705 N N . ARG A 1 86 ? -7.882 3.738 -2.400 1.00 93.31 86 ARG A N 1
ATOM 706 C CA . ARG A 1 86 ? -9.313 3.636 -2.670 1.00 93.31 86 ARG A CA 1
ATOM 707 C C . ARG A 1 86 ? -9.682 2.235 -3.141 1.00 93.31 86 ARG A C 1
ATOM 709 O O . ARG A 1 86 ? -8.833 1.441 -3.537 1.00 93.31 86 ARG A O 1
ATOM 716 N N . THR A 1 87 ? -10.979 1.937 -3.128 1.00 92.12 87 THR A N 1
ATOM 717 C CA . THR A 1 87 ? -11.503 0.646 -3.601 1.00 92.12 87 THR A CA 1
ATOM 718 C C . THR A 1 87 ? -11.177 0.395 -5.080 1.00 92.12 87 THR A C 1
ATOM 720 O O . THR A 1 87 ? -10.913 -0.741 -5.450 1.00 92.12 87 THR A O 1
ATOM 723 N N . GLU A 1 88 ? -11.108 1.440 -5.910 1.00 90.50 88 GLU A N 1
ATOM 724 C CA . GLU A 1 88 ? -10.694 1.334 -7.321 1.00 90.50 88 GLU A CA 1
ATOM 725 C C . GLU A 1 88 ? -9.262 0.797 -7.494 1.00 90.50 88 GLU A C 1
ATOM 727 O O . GLU A 1 88 ? -9.027 -0.069 -8.337 1.00 90.50 88 GLU A O 1
ATOM 732 N N . ASP A 1 89 ? -8.330 1.216 -6.634 1.00 90.69 89 ASP A N 1
ATOM 733 C CA . ASP A 1 89 ? -6.952 0.707 -6.626 1.00 90.69 89 ASP A CA 1
ATOM 734 C C . ASP A 1 89 ? -6.911 -0.769 -6.195 1.00 90.69 89 ASP A C 1
ATOM 736 O O . ASP A 1 89 ? -6.138 -1.574 -6.722 1.00 90.69 89 ASP A O 1
ATOM 740 N N . LEU A 1 90 ? -7.774 -1.144 -5.242 1.00 90.50 90 LEU A N 1
ATOM 741 C CA . LEU A 1 90 ? -7.892 -2.516 -4.752 1.00 90.50 90 LEU A CA 1
ATOM 742 C C . LEU A 1 90 ? -8.405 -3.459 -5.847 1.00 90.50 90 LEU A C 1
ATOM 744 O O . LEU A 1 90 ? -7.925 -4.587 -5.948 1.00 90.50 90 LEU A O 1
ATOM 748 N N . CYS A 1 91 ? -9.315 -3.003 -6.712 1.00 87.62 91 CYS A N 1
ATOM 749 C CA . CYS A 1 91 ? -9.790 -3.805 -7.840 1.00 87.62 91 CYS A CA 1
ATOM 750 C C . CYS A 1 91 ? -8.640 -4.269 -8.745 1.00 87.62 91 CYS A C 1
ATOM 752 O O . CYS A 1 91 ? -8.681 -5.392 -9.246 1.00 87.62 91 CYS A O 1
ATOM 754 N N . VAL A 1 92 ? -7.593 -3.455 -8.924 1.00 87.50 92 VAL A N 1
ATOM 755 C CA . VAL A 1 92 ? -6.408 -3.851 -9.702 1.00 87.50 92 VAL A CA 1
ATOM 756 C C . VAL A 1 92 ? -5.711 -5.041 -9.047 1.00 87.50 92 VAL A C 1
ATOM 758 O O . VAL A 1 92 ? -5.465 -6.045 -9.715 1.00 87.50 92 VAL A O 1
ATOM 761 N N . LEU A 1 93 ? -5.451 -4.969 -7.737 1.00 89.00 93 LEU A N 1
ATOM 762 C CA . LEU A 1 93 ? -4.855 -6.072 -6.980 1.00 89.00 93 LEU A CA 1
ATOM 763 C C . LEU A 1 93 ? -5.702 -7.345 -7.104 1.00 89.00 93 LEU A C 1
ATOM 765 O O . LEU A 1 93 ? -5.168 -8.395 -7.454 1.00 89.00 93 LEU A O 1
ATOM 769 N N . LEU A 1 94 ? -7.010 -7.249 -6.839 1.00 88.31 94 LEU A N 1
ATOM 770 C CA . LEU A 1 94 ? -7.923 -8.397 -6.843 1.00 88.31 94 LEU A CA 1
ATOM 771 C C . LEU A 1 94 ? -7.998 -9.055 -8.225 1.00 88.31 94 LEU A C 1
ATOM 773 O O . LEU A 1 94 ? -7.924 -10.279 -8.327 1.00 88.31 94 LEU A O 1
ATOM 777 N N . ASN A 1 95 ? -8.073 -8.255 -9.291 1.00 87.44 95 ASN A N 1
ATOM 778 C CA . ASN A 1 95 ? -8.108 -8.757 -10.662 1.00 87.44 95 ASN A CA 1
ATOM 779 C C . ASN A 1 95 ? -6.805 -9.455 -11.043 1.00 87.44 95 ASN A C 1
ATOM 781 O O . ASN A 1 95 ? -6.839 -10.571 -11.559 1.00 87.44 95 ASN A O 1
ATOM 785 N N . VAL A 1 96 ? -5.652 -8.845 -10.758 1.00 86.69 96 VAL A N 1
ATOM 786 C CA . VAL A 1 96 ? -4.353 -9.450 -11.085 1.00 86.69 96 VAL A CA 1
ATOM 787 C C . VAL A 1 96 ? -4.148 -10.739 -10.290 1.00 86.69 96 VAL A C 1
ATOM 789 O O . VAL A 1 96 ? -3.634 -11.722 -10.826 1.00 86.69 96 VAL A O 1
ATOM 792 N N . GLN A 1 97 ? -4.625 -10.786 -9.046 1.00 84.81 97 GLN A N 1
ATOM 793 C CA . GLN A 1 97 ? -4.504 -11.970 -8.207 1.00 84.81 97 GLN A CA 1
ATOM 794 C C . GLN A 1 97 ? -5.239 -13.201 -8.760 1.00 84.81 97 GLN A C 1
ATOM 796 O O . GLN A 1 97 ? -4.807 -14.326 -8.516 1.00 84.81 97 GLN A O 1
ATOM 801 N N . THR A 1 98 ? -6.316 -13.015 -9.536 1.00 83.19 98 THR A N 1
ATOM 802 C CA . THR A 1 98 ? -7.019 -14.142 -10.182 1.00 83.19 98 THR A CA 1
ATOM 803 C C . THR A 1 98 ? -6.114 -14.947 -11.115 1.00 83.19 98 THR A C 1
ATOM 805 O O . THR A 1 98 ? -6.314 -16.147 -11.276 1.00 83.19 98 THR A O 1
ATOM 808 N N . SER A 1 99 ? -5.112 -14.288 -11.703 1.00 81.94 99 SER A N 1
ATOM 809 C CA . SER A 1 99 ? -4.157 -14.880 -12.644 1.00 81.94 99 SER A CA 1
ATOM 810 C C . SER A 1 99 ? -2.772 -15.096 -12.022 1.00 81.94 99 SER A C 1
ATOM 812 O O . SER A 1 99 ? -1.988 -15.892 -12.530 1.00 81.94 99 SER A O 1
ATOM 814 N N . LEU A 1 100 ? -2.462 -14.402 -10.920 1.00 83.31 100 LEU A N 1
ATOM 815 C CA . LEU A 1 100 ? -1.179 -14.443 -10.219 1.00 83.31 100 LEU A CA 1
ATOM 816 C C . LEU A 1 100 ? -1.394 -14.611 -8.711 1.00 83.31 100 LEU A C 1
ATOM 818 O O . LEU A 1 100 ? -1.423 -13.641 -7.951 1.00 83.31 100 LEU A O 1
ATOM 822 N N . SER A 1 101 ? -1.499 -15.863 -8.267 1.00 73.06 101 SER A N 1
ATOM 823 C CA . SER A 1 101 ? -1.765 -16.212 -6.864 1.00 73.06 101 SER A CA 1
ATOM 824 C C . SER A 1 101 ? -0.700 -15.723 -5.877 1.00 73.06 101 SER A C 1
ATOM 826 O O . SER A 1 101 ? -0.997 -15.553 -4.695 1.00 73.06 101 SER A O 1
ATOM 828 N N . ASP A 1 102 ? 0.519 -15.474 -6.358 1.00 74.31 102 ASP A N 1
ATOM 829 C CA . ASP A 1 102 ? 1.669 -15.089 -5.532 1.00 74.31 102 ASP A CA 1
ATOM 830 C C . ASP A 1 102 ? 1.822 -13.569 -5.365 1.00 74.31 102 ASP A C 1
ATOM 832 O O . ASP A 1 102 ? 2.777 -13.102 -4.737 1.00 74.31 102 ASP A O 1
ATOM 836 N N . LEU A 1 103 ? 0.879 -12.778 -5.891 1.00 84.00 103 LEU A N 1
ATOM 837 C CA . LEU A 1 103 ? 0.871 -11.335 -5.687 1.00 84.00 103 LEU A CA 1
ATOM 838 C C . LEU A 1 103 ? 0.629 -11.012 -4.205 1.00 84.00 103 LEU A C 1
ATOM 840 O O . LEU A 1 103 ? -0.414 -11.341 -3.634 1.00 84.00 103 LEU A O 1
ATOM 844 N N . ALA A 1 104 ? 1.612 -10.364 -3.580 1.00 84.19 104 ALA A N 1
ATOM 845 C CA . ALA A 1 104 ? 1.561 -9.998 -2.172 1.00 84.19 104 ALA A CA 1
ATOM 846 C C . ALA A 1 104 ? 1.053 -8.564 -1.984 1.00 84.19 104 ALA A C 1
ATOM 848 O O . ALA A 1 104 ? 1.540 -7.630 -2.625 1.00 84.19 104 ALA A O 1
ATOM 849 N N . LEU A 1 105 ? 0.131 -8.393 -1.036 1.00 88.12 105 LEU A N 1
ATOM 850 C CA . LEU A 1 105 ? -0.173 -7.094 -0.453 1.00 88.12 105 LEU A CA 1
ATOM 851 C C . LEU A 1 105 ? 0.936 -6.730 0.533 1.00 88.12 105 LEU A C 1
ATOM 853 O O . LEU A 1 105 ? 1.358 -7.552 1.347 1.00 88.12 105 LEU A O 1
ATOM 857 N N . ILE A 1 106 ? 1.391 -5.488 0.477 1.00 88.31 106 ILE A N 1
ATOM 858 C CA . ILE A 1 106 ? 2.487 -4.966 1.282 1.00 88.31 106 ILE A CA 1
ATOM 859 C C . ILE A 1 106 ? 1.923 -3.922 2.234 1.00 88.31 106 ILE A C 1
ATOM 861 O O . ILE A 1 106 ? 1.370 -2.911 1.805 1.00 88.31 106 ILE A O 1
ATOM 865 N N . ALA A 1 107 ? 2.077 -4.171 3.532 1.00 88.44 107 ALA A N 1
ATOM 866 C CA . ALA A 1 107 ? 1.701 -3.231 4.577 1.00 88.44 107 ALA A CA 1
ATOM 867 C C . ALA A 1 107 ? 2.947 -2.519 5.125 1.00 88.44 107 ALA A C 1
ATOM 869 O O . ALA A 1 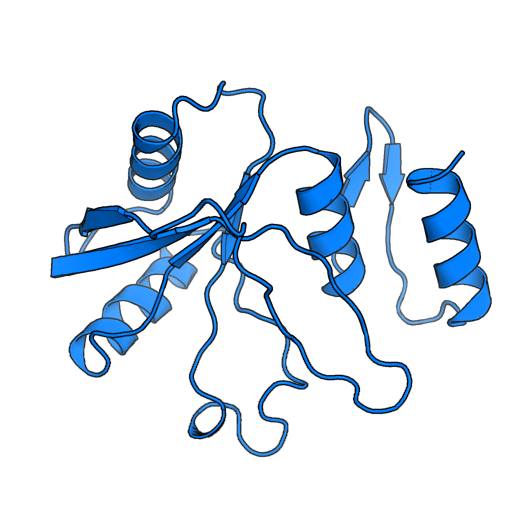107 ? 3.891 -3.154 5.604 1.00 88.44 107 ALA A O 1
ATOM 870 N N . ILE A 1 108 ? 2.932 -1.189 5.066 1.00 87.81 108 ILE A N 1
ATOM 871 C CA . ILE A 1 108 ? 3.980 -0.304 5.576 1.00 87.81 108 ILE A CA 1
ATOM 872 C C . ILE A 1 108 ? 3.421 0.396 6.807 1.00 87.81 108 ILE A C 1
ATOM 874 O O . ILE A 1 108 ? 2.452 1.145 6.716 1.00 87.81 108 ILE A O 1
ATOM 878 N N . VAL A 1 109 ? 4.020 0.134 7.967 1.00 86.81 109 VAL A N 1
ATOM 879 C CA . VAL A 1 109 ? 3.467 0.545 9.263 1.00 86.81 109 VAL A CA 1
ATOM 880 C C . VAL A 1 109 ? 4.390 1.503 9.992 1.00 86.81 109 VAL A C 1
ATOM 882 O O . VAL A 1 109 ? 5.596 1.271 10.106 1.00 86.81 109 VAL A O 1
ATOM 885 N N . GLY A 1 110 ? 3.781 2.524 10.583 1.00 86.06 110 GLY A N 1
ATOM 886 C CA . GLY A 1 110 ? 4.424 3.464 11.484 1.00 86.06 110 GLY A CA 1
ATOM 887 C C . GLY A 1 110 ? 4.894 4.735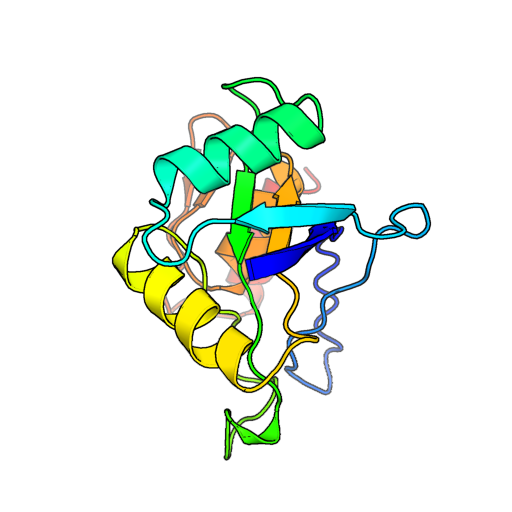 10.775 1.00 86.06 110 GLY A C 1
ATOM 888 O O . GLY A 1 110 ? 5.216 4.709 9.587 1.00 86.06 110 GLY A O 1
ATOM 889 N N . PRO A 1 111 ? 4.969 5.854 11.516 1.00 84.31 111 PRO A N 1
ATOM 890 C CA . PRO A 1 111 ? 5.150 7.190 10.945 1.00 84.31 111 PRO A CA 1
ATOM 891 C C . PRO A 1 111 ? 6.421 7.310 10.107 1.00 84.31 111 PRO A C 1
ATOM 893 O O . PRO A 1 111 ? 6.372 7.782 8.978 1.00 84.31 111 PRO A O 1
ATOM 896 N N . ARG A 1 112 ? 7.551 6.810 10.621 1.00 82.56 112 ARG A N 1
ATOM 897 C CA . ARG A 1 112 ? 8.837 6.874 9.921 1.00 82.56 112 ARG A CA 1
ATOM 898 C C . ARG A 1 112 ? 8.803 6.153 8.572 1.00 82.56 112 ARG A C 1
ATOM 900 O O . ARG A 1 112 ? 9.185 6.728 7.565 1.00 82.56 112 ARG A O 1
ATOM 907 N N . ARG A 1 113 ? 8.332 4.904 8.546 1.00 81.19 113 ARG A N 1
ATOM 908 C CA . ARG A 1 113 ? 8.358 4.072 7.331 1.00 81.19 113 ARG A CA 1
ATOM 909 C C . ARG A 1 113 ? 7.361 4.554 6.285 1.00 81.19 113 ARG A C 1
ATOM 911 O O . ARG A 1 113 ? 7.663 4.502 5.099 1.00 81.19 113 ARG A O 1
ATOM 918 N N . VAL A 1 114 ? 6.188 5.008 6.730 1.00 85.62 114 VAL A N 1
ATOM 919 C CA . VAL A 1 114 ? 5.176 5.605 5.850 1.00 85.62 114 VAL A CA 1
ATOM 920 C C . VAL A 1 114 ? 5.728 6.871 5.202 1.00 85.62 114 VAL A C 1
ATOM 922 O O . VAL A 1 114 ? 5.722 6.968 3.980 1.00 85.62 114 VAL A O 1
ATOM 925 N N . ALA A 1 115 ? 6.312 7.776 5.988 1.00 82.06 115 ALA A N 1
ATOM 926 C CA . ALA A 1 115 ? 6.889 9.000 5.448 1.00 82.06 115 ALA A CA 1
ATOM 927 C C . ALA A 1 115 ? 8.088 8.720 4.514 1.00 82.06 115 ALA A C 1
ATOM 929 O O . ALA A 1 115 ? 8.201 9.348 3.465 1.00 82.06 115 ALA A O 1
ATOM 930 N N . GLU A 1 116 ? 8.957 7.751 4.838 1.00 80.06 116 GLU A N 1
ATOM 931 C CA . GLU A 1 116 ? 10.045 7.314 3.943 1.00 80.06 116 GLU A CA 1
ATOM 932 C C . GLU A 1 116 ? 9.495 6.775 2.609 1.00 80.06 116 GLU A C 1
ATOM 934 O O . GLU A 1 116 ? 10.005 7.120 1.542 1.00 80.06 116 GLU A O 1
ATOM 939 N N . TYR A 1 117 ? 8.435 5.962 2.646 1.00 83.69 117 TYR A N 1
ATOM 940 C CA . TYR A 1 117 ? 7.779 5.441 1.446 1.00 83.69 117 TYR A CA 1
ATOM 941 C C . TYR A 1 117 ? 7.178 6.550 0.579 1.00 83.69 117 TYR A C 1
ATOM 943 O O . TYR A 1 117 ? 7.440 6.596 -0.623 1.00 83.69 117 TYR A O 1
ATOM 951 N N . GLU A 1 118 ? 6.395 7.446 1.176 1.00 84.38 118 GLU A N 1
ATOM 952 C CA . GLU A 1 118 ? 5.734 8.543 0.464 1.00 84.38 118 GLU A CA 1
ATOM 953 C C . GLU A 1 118 ? 6.762 9.505 -0.151 1.00 84.38 118 GLU A C 1
ATOM 955 O O . GLU A 1 118 ? 6.653 9.888 -1.318 1.00 84.38 118 GLU A O 1
ATOM 960 N N . PHE A 1 119 ? 7.835 9.809 0.583 1.00 79.25 119 PHE A N 1
ATOM 961 C CA . PHE A 1 119 ? 8.958 10.584 0.065 1.00 79.25 119 PHE A CA 1
ATOM 962 C C . PHE A 1 119 ? 9.617 9.919 -1.152 1.00 79.25 119 PHE A C 1
ATOM 964 O O . PHE A 1 119 ? 9.896 10.584 -2.155 1.00 79.25 119 PHE A O 1
ATOM 971 N N . LEU A 1 120 ? 9.864 8.605 -1.094 1.00 77.94 120 LEU A N 1
ATOM 972 C CA . LEU A 1 120 ? 10.431 7.861 -2.220 1.00 77.94 120 LEU A CA 1
ATOM 973 C C . LEU A 1 120 ? 9.473 7.830 -3.417 1.00 77.94 120 LEU A C 1
ATOM 975 O O . LEU A 1 120 ? 9.931 7.922 -4.556 1.00 77.94 120 LEU A O 1
ATOM 979 N N . CYS A 1 121 ? 8.163 7.763 -3.168 1.00 78.75 121 CYS A N 1
ATOM 980 C CA . CYS A 1 121 ? 7.130 7.809 -4.204 1.00 78.75 121 CYS A CA 1
ATOM 981 C C . CYS A 1 121 ? 6.954 9.210 -4.807 1.00 78.75 121 CYS A C 1
ATOM 983 O O . CYS A 1 121 ? 6.179 9.368 -5.747 1.00 78.75 121 CYS A O 1
ATOM 985 N N . ARG A 1 122 ? 7.673 10.221 -4.291 1.00 75.62 122 ARG A N 1
ATOM 986 C CA . ARG A 1 122 ? 7.518 11.641 -4.645 1.00 75.62 122 ARG A CA 1
ATOM 987 C C . ARG A 1 122 ? 6.083 12.133 -4.429 1.00 75.62 122 ARG A C 1
ATOM 989 O O . ARG A 1 122 ? 5.599 13.003 -5.148 1.00 75.62 122 ARG A O 1
ATOM 996 N N . THR A 1 123 ? 5.399 11.574 -3.435 1.00 70.25 123 THR A N 1
ATOM 997 C CA . THR A 1 123 ? 4.078 12.028 -3.008 1.00 70.25 123 THR A CA 1
ATOM 998 C C . THR A 1 123 ? 4.216 12.983 -1.826 1.00 70.25 123 THR A C 1
ATOM 1000 O O . THR A 1 123 ? 5.264 13.067 -1.183 1.00 70.25 123 THR A O 1
ATOM 1003 N N . ARG A 1 124 ? 3.156 13.744 -1.538 1.00 72.12 124 ARG A N 1
ATOM 1004 C CA . ARG A 1 124 ? 3.095 14.553 -0.312 1.00 72.12 124 ARG A CA 1
ATOM 1005 C C . ARG A 1 124 ? 3.111 13.623 0.902 1.00 72.12 124 ARG A C 1
ATOM 1007 O O . ARG A 1 124 ? 2.485 12.568 0.844 1.00 72.12 124 ARG A O 1
ATOM 1014 N N . PHE A 1 125 ? 3.796 14.028 1.966 1.00 72.88 125 PHE A N 1
ATOM 1015 C CA . PHE A 1 125 ? 3.888 13.262 3.211 1.00 72.88 125 PHE A CA 1
ATOM 1016 C C . PHE A 1 125 ? 3.893 14.183 4.428 1.00 72.88 125 PHE A C 1
ATOM 1018 O O . PHE A 1 125 ? 4.262 15.356 4.322 1.00 72.88 125 PHE A O 1
ATOM 1025 N N . SER A 1 126 ? 3.511 13.656 5.590 1.00 69.12 126 SER A N 1
ATOM 1026 C CA . SER A 1 126 ? 3.471 14.422 6.839 1.00 69.12 126 SER A CA 1
ATOM 1027 C C . SER A 1 126 ? 4.288 13.748 7.940 1.00 69.12 126 SER A C 1
ATOM 1029 O O . SER A 1 126 ? 4.212 12.536 8.139 1.00 69.12 126 SER A O 1
ATOM 1031 N N . ILE A 1 127 ? 5.050 14.547 8.689 1.00 73.00 127 ILE A N 1
ATOM 1032 C CA . ILE A 1 127 ? 5.773 14.121 9.893 1.00 73.00 127 ILE A CA 1
ATOM 1033 C C . ILE A 1 127 ? 5.310 15.020 11.040 1.00 73.00 127 ILE A C 1
ATOM 1035 O O . ILE A 1 127 ? 5.545 16.229 11.037 1.00 73.00 127 ILE A O 1
ATOM 1039 N N . GLY A 1 128 ? 4.610 14.434 12.014 1.00 73.94 128 GLY A N 1
ATOM 1040 C CA . GLY A 1 128 ? 3.953 15.204 13.071 1.00 73.94 128 GLY A CA 1
ATOM 1041 C C . GLY A 1 128 ? 2.877 16.130 12.494 1.00 73.94 128 GLY A C 1
ATOM 1042 O O . GLY A 1 128 ? 1.982 15.671 11.791 1.00 73.94 128 GLY A O 1
ATOM 1043 N N . SER A 1 129 ? 2.967 17.429 12.789 1.00 72.06 129 SER A N 1
ATOM 1044 C CA . SER A 1 129 ? 2.071 18.469 12.259 1.00 72.06 129 SER A CA 1
ATOM 1045 C C . SER A 1 129 ? 2.568 19.117 10.961 1.00 72.06 129 SER A C 1
ATOM 1047 O O . SER A 1 129 ? 1.882 19.976 10.406 1.00 72.06 129 SER A O 1
ATOM 1049 N N . THR A 1 130 ? 3.745 18.728 10.464 1.00 69.94 130 THR A N 1
ATOM 1050 C CA . THR A 1 130 ? 4.372 19.343 9.289 1.00 69.94 130 THR A CA 1
ATOM 1051 C C . THR A 1 130 ? 4.107 18.508 8.044 1.00 69.94 130 THR A C 1
ATOM 1053 O O . THR A 1 130 ? 4.308 17.294 8.053 1.00 69.94 130 THR A O 1
ATOM 1056 N N . THR A 1 131 ? 3.679 19.156 6.957 1.00 72.62 131 THR A N 1
ATOM 1057 C CA . THR A 1 131 ? 3.466 18.517 5.649 1.00 72.62 131 THR A CA 1
ATOM 1058 C C . THR A 1 131 ? 4.538 18.961 4.665 1.00 72.62 131 THR A C 1
ATOM 1060 O O . THR A 1 131 ? 4.798 20.153 4.519 1.00 72.62 131 THR A O 1
ATOM 1063 N N . TYR A 1 132 ? 5.132 17.996 3.972 1.00 68.69 132 TYR A N 1
ATOM 1064 C CA . TYR A 1 132 ? 6.199 18.187 3.003 1.00 68.69 132 TYR A CA 1
ATOM 1065 C C . TYR A 1 132 ? 5.671 17.921 1.593 1.00 68.69 132 TYR A C 1
ATOM 1067 O O . TYR A 1 132 ? 4.984 16.928 1.334 1.00 68.69 132 TYR A O 1
ATOM 1075 N N . ILE A 1 133 ? 6.000 18.823 0.669 1.00 69.62 133 ILE A N 1
ATOM 1076 C CA . ILE A 1 133 ? 5.684 18.697 -0.753 1.00 69.62 133 ILE A CA 1
ATOM 1077 C C . ILE A 1 133 ? 6.995 18.430 -1.483 1.00 69.62 133 ILE A C 1
ATOM 1079 O O . ILE A 1 133 ? 7.918 19.242 -1.437 1.00 69.62 133 ILE A O 1
ATOM 1083 N N . VAL A 1 134 ? 7.082 17.273 -2.136 1.00 62.03 134 VAL A N 1
ATOM 1084 C CA . VAL A 1 134 ? 8.215 16.946 -3.000 1.00 62.03 134 VAL A CA 1
ATOM 1085 C C . VAL A 1 134 ? 7.938 17.558 -4.370 1.00 62.03 134 VAL A C 1
ATOM 1087 O O . VAL A 1 134 ? 7.256 16.956 -5.195 1.00 62.03 134 VAL A O 1
ATOM 1090 N N . ASP A 1 135 ? 8.436 18.772 -4.601 1.00 58.97 135 ASP A N 1
ATOM 1091 C CA . ASP A 1 135 ? 8.403 19.371 -5.935 1.00 58.97 135 ASP A CA 1
ATOM 1092 C C . ASP A 1 135 ? 9.434 18.690 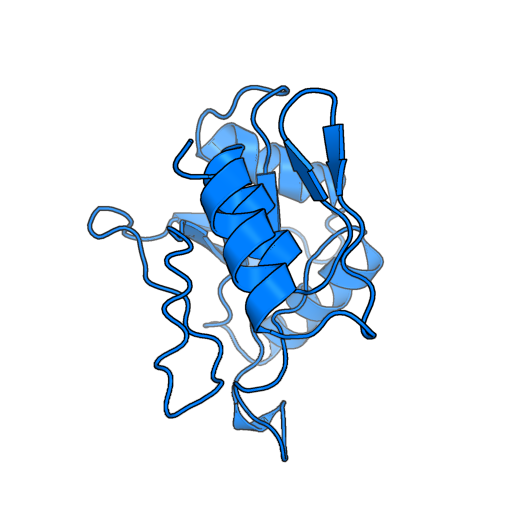-6.838 1.00 58.97 135 ASP A C 1
ATOM 1094 O O . ASP A 1 135 ? 10.610 18.559 -6.488 1.00 58.97 135 ASP A O 1
ATOM 1098 N N . GLY A 1 136 ? 9.003 18.289 -8.038 1.00 54.09 136 GLY A N 1
ATOM 1099 C CA . GLY A 1 136 ? 9.858 17.645 -9.044 1.00 54.09 136 GLY A CA 1
ATOM 1100 C C . GLY A 1 136 ? 10.991 18.527 -9.586 1.00 54.09 136 GLY A C 1
ATOM 1101 O O . GLY A 1 136 ? 11.779 18.063 -10.403 1.00 54.09 136 GLY A O 1
ATOM 1102 N N . THR A 1 137 ? 11.071 19.785 -9.146 1.00 55.38 137 THR A N 1
ATOM 1103 C CA . THR A 1 137 ? 12.101 20.771 -9.500 1.00 55.38 137 THR A CA 1
ATOM 1104 C C . THR A 1 137 ? 13.251 20.835 -8.492 1.00 55.38 137 THR A C 1
ATOM 1106 O O . THR A 1 137 ? 14.249 21.507 -8.748 1.00 55.38 137 THR A O 1
ATOM 1109 N N . GLN A 1 138 ? 13.141 20.158 -7.343 1.00 57.94 138 GLN A N 1
ATOM 1110 C CA . GLN A 1 138 ? 14.202 20.149 -6.339 1.00 57.94 138 GLN A CA 1
ATOM 1111 C C . GLN A 1 138 ? 15.368 19.262 -6.790 1.00 57.94 138 GLN A C 1
ATOM 1113 O O . GLN A 1 138 ? 15.179 18.110 -7.183 1.00 57.94 138 GLN A O 1
ATOM 1118 N N . THR A 1 139 ? 16.590 19.790 -6.694 1.00 55.62 139 THR A N 1
ATOM 1119 C CA . THR A 1 139 ? 17.816 19.015 -6.920 1.00 55.62 139 THR A CA 1
ATOM 1120 C C . THR A 1 139 ? 17.918 17.869 -5.911 1.00 55.62 139 THR A C 1
ATOM 1122 O O . THR A 1 139 ? 17.454 17.972 -4.770 1.00 55.62 139 THR A O 1
ATOM 1125 N N . GLU A 1 140 ? 18.546 16.758 -6.306 1.00 55.19 140 GLU A N 1
ATOM 1126 C CA . GLU A 1 140 ? 18.696 15.583 -5.433 1.00 55.19 140 GLU A CA 1
ATOM 1127 C C . GLU A 1 140 ? 19.408 15.902 -4.106 1.00 55.19 140 GLU A C 1
ATOM 1129 O O . GLU A 1 140 ? 19.131 15.272 -3.085 1.00 55.19 140 GLU A O 1
ATOM 1134 N N . GLU A 1 141 ? 20.264 16.922 -4.103 1.00 52.09 141 GLU A N 1
ATOM 1135 C CA . GLU A 1 141 ? 21.032 17.400 -2.952 1.00 52.09 141 GLU A CA 1
ATOM 1136 C C . GLU A 1 141 ? 20.155 18.124 -1.912 1.00 52.09 141 GLU A C 1
ATOM 1138 O O . GLU A 1 141 ? 20.211 17.830 -0.711 1.00 52.09 141 GLU A O 1
ATOM 1143 N N . ASN A 1 142 ? 19.245 18.988 -2.373 1.00 55.34 142 ASN A N 1
ATOM 1144 C CA . ASN A 1 142 ? 18.245 19.639 -1.519 1.00 55.34 142 ASN A CA 1
ATOM 1145 C C . ASN A 1 142 ? 17.267 18.607 -0.940 1.00 55.34 142 ASN A C 1
ATOM 1147 O O . ASN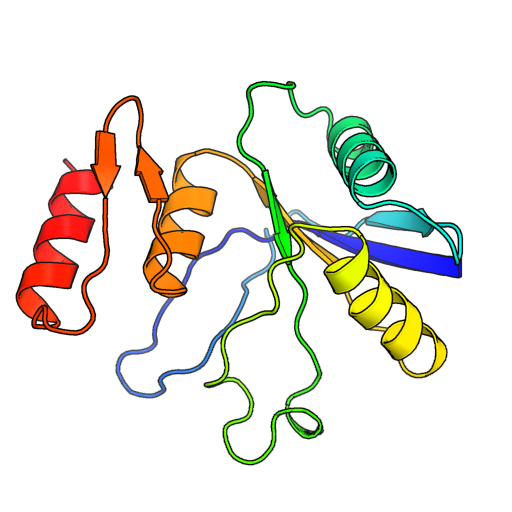 A 1 142 ? 16.871 18.681 0.227 1.00 55.34 142 ASN A O 1
ATOM 1151 N N . ARG A 1 143 ? 16.959 17.574 -1.730 1.00 58.00 143 ARG A N 1
ATOM 1152 C CA . ARG A 1 143 ? 16.102 16.454 -1.340 1.00 58.00 143 ARG A CA 1
ATOM 1153 C C . ARG A 1 143 ? 16.750 15.582 -0.256 1.00 58.00 143 ARG A C 1
ATOM 1155 O O . ARG A 1 143 ? 16.100 15.250 0.735 1.00 58.00 143 ARG A O 1
ATOM 1162 N N . ALA A 1 144 ? 18.033 15.246 -0.400 1.00 53.22 144 ALA A N 1
ATOM 1163 C CA . ALA A 1 144 ? 18.787 14.488 0.601 1.00 53.22 144 ALA A CA 1
ATOM 1164 C C . ALA A 1 144 ? 18.948 15.264 1.921 1.00 53.22 144 ALA A C 1
ATOM 1166 O O . ALA A 1 144 ? 18.877 14.671 2.999 1.00 53.22 144 ALA A O 1
ATOM 1167 N N . THR A 1 145 ? 19.106 16.587 1.843 1.00 55.47 145 THR A N 1
ATOM 1168 C CA . THR A 1 145 ? 19.211 17.471 3.014 1.00 55.47 145 THR A CA 1
ATOM 1169 C C . THR A 1 145 ? 17.887 17.564 3.776 1.00 55.47 145 THR A C 1
ATOM 1171 O O . THR A 1 145 ? 17.878 17.398 4.995 1.00 55.47 145 THR A O 1
ATOM 1174 N N . SER A 1 146 ? 16.758 17.712 3.070 1.00 54.72 146 SER A N 1
ATOM 1175 C CA . SER A 1 146 ? 15.420 17.647 3.678 1.00 54.72 146 SER A CA 1
ATOM 1176 C C . SER A 1 146 ? 15.181 16.294 4.361 1.00 54.72 146 SER A C 1
ATOM 1178 O O . SER A 1 146 ? 14.738 16.241 5.505 1.00 54.72 146 SER A O 1
ATOM 1180 N N . CYS A 1 147 ? 15.588 15.193 3.721 1.00 51.75 147 CYS A N 1
ATOM 1181 C CA . CYS A 1 147 ? 15.461 13.848 4.281 1.00 51.75 147 CYS A CA 1
ATOM 1182 C C . CYS A 1 147 ? 16.315 13.645 5.551 1.00 51.75 147 CYS A C 1
ATOM 1184 O O . CYS A 1 147 ? 15.841 13.063 6.526 1.00 51.75 147 CYS A O 1
ATOM 1186 N N . LYS A 1 148 ? 17.561 14.144 5.575 1.00 52.22 148 LYS A N 1
ATOM 1187 C CA . LYS A 1 148 ? 18.421 14.102 6.773 1.00 52.22 148 LYS A CA 1
ATOM 1188 C C . LYS A 1 148 ? 17.828 14.915 7.923 1.00 52.22 148 LYS A C 1
ATOM 1190 O O . LYS A 1 148 ? 17.756 14.398 9.031 1.00 52.22 148 LYS A O 1
ATOM 1195 N N . ALA A 1 149 ? 17.346 16.126 7.647 1.00 56.28 149 ALA A N 1
ATOM 1196 C CA . ALA A 1 149 ? 16.716 16.978 8.653 1.00 56.28 149 ALA A CA 1
ATOM 1197 C C . ALA A 1 149 ? 15.413 16.380 9.217 1.00 56.28 149 ALA A C 1
ATOM 1199 O O . ALA A 1 149 ? 15.112 16.569 10.388 1.00 56.28 149 ALA A O 1
ATOM 1200 N N . CYS A 1 150 ? 14.648 15.644 8.404 1.00 55.41 150 CYS A N 1
ATOM 1201 C CA . CYS A 1 150 ? 13.350 15.096 8.808 1.00 55.41 150 CYS A CA 1
ATOM 1202 C C . CYS A 1 150 ? 13.423 13.748 9.541 1.00 55.41 150 CYS A C 1
ATOM 1204 O O . CYS A 1 150 ? 12.539 13.445 10.338 1.00 55.41 150 CYS A O 1
ATOM 1206 N N . PHE A 1 151 ? 14.427 12.916 9.247 1.00 51.06 151 PHE A N 1
ATOM 1207 C CA . PHE A 1 151 ? 14.488 11.532 9.743 1.00 51.06 151 PHE A CA 1
ATOM 1208 C C . PHE A 1 151 ? 15.671 11.232 10.673 1.00 51.06 151 PHE A C 1
ATOM 1210 O O . PHE A 1 151 ? 15.670 10.175 11.309 1.00 51.06 151 PHE A O 1
ATOM 1217 N N . TRP A 1 152 ? 16.673 12.117 10.740 1.00 47.59 152 TRP A N 1
ATOM 1218 C CA . TRP A 1 152 ? 17.928 11.898 11.477 1.00 47.59 152 TRP A CA 1
ATOM 1219 C C . TRP A 1 152 ? 18.376 13.104 12.325 1.00 47.59 152 TRP A C 1
ATOM 1221 O O . TRP A 1 152 ? 19.499 13.086 12.829 1.00 47.59 152 TRP A O 1
ATOM 1231 N N . GLY A 1 153 ? 17.536 14.139 12.440 1.00 42.69 153 GLY A N 1
ATOM 1232 C CA . GLY A 1 153 ? 17.733 15.297 13.322 1.00 42.69 153 GLY A CA 1
ATOM 1233 C C . GLY A 1 153 ? 17.189 15.078 14.726 1.00 42.69 153 GLY A C 1
ATOM 1234 O O . GLY A 1 153 ? 16.259 14.252 14.874 1.00 42.69 153 GLY A O 1
#

Secondary structure (DSSP, 8-state):
-EEEEEEEE-----BTTB-----EE-TT---EEEE--TT--HHHHHHHHHHHTT--TTS-EEEEE---GGGGTTTGGGSPPEEE-SHHHHHHHHHHHHH-TTPEEEEEESHHHHHHHHHHTT--EEETTEEE---TTS-HHHHHHHHHHHH--

pLDDT: mean 76.01, std 14.92, range [39.25, 94.0]